Protein AF-X1UJB9-F1 (afdb_monomer_lite)

Radius of gyration: 19.75 Å; chains: 1; bounding box: 47×32×52 Å

Sequence (125 aa):
LQKKVLKLREVEVMDIDEQAFRNGIVKARLFGYLKIPYERRCIQGRKLGSLPSEEIIQKAIAEDITEGMNNDFLYIIGPGTTTRAIMQRLGLSCTLLGIDAVYKKEVIGLDLSERELLKLVNKEK

pLDDT: mean 87.85, std 11.67, range [38.78, 97.69]

Organism: NCBI:txid412755

InterPro domains:
  IPR039065 AcoX-like [PTHR40697] (3-123)

Structure (mmCIF, N/CA/C/O backbone):
data_AF-X1UJB9-F1
#
_entry.id   AF-X1UJB9-F1
#
loop_
_atom_site.group_PDB
_atom_site.id
_atom_site.type_symbol
_atom_site.label_atom_id
_atom_site.label_alt_id
_atom_site.label_comp_id
_atom_site.label_asym_id
_atom_site.label_entity_id
_atom_site.label_seq_id
_atom_site.pdbx_PDB_ins_code
_atom_site.Cartn_x
_atom_site.Cartn_y
_atom_site.Cartn_z
_atom_site.occupancy
_atom_site.B_iso_or_equiv
_atom_site.auth_seq_id
_atom_site.auth_comp_id
_atom_site.auth_asym_id
_atom_site.auth_atom_id
_atom_site.pdbx_PDB_model_num
ATOM 1 N N . LEU A 1 1 ? 7.614 17.826 -32.490 1.00 48.34 1 LEU A N 1
ATOM 2 C CA . LEU A 1 1 ? 8.233 16.597 -31.934 1.00 48.34 1 LEU A CA 1
ATOM 3 C C . LEU A 1 1 ? 8.752 15.720 -33.076 1.00 48.34 1 LEU A C 1
ATOM 5 O O . LEU A 1 1 ? 8.097 14.775 -33.476 1.00 48.34 1 LEU A O 1
ATOM 9 N N . GLN A 1 2 ? 9.908 16.057 -33.647 1.00 50.50 2 GLN A N 1
ATOM 10 C CA . GLN A 1 2 ? 10.611 15.207 -34.616 1.00 50.50 2 GLN A CA 1
ATOM 11 C C . GLN A 1 2 ? 12.092 15.212 -34.236 1.00 50.50 2 GLN A C 1
ATOM 13 O O . GLN A 1 2 ? 12.902 15.923 -34.816 1.00 50.50 2 GLN A O 1
ATOM 18 N N . LYS A 1 3 ? 12.446 14.468 -33.187 1.00 56.25 3 LYS A N 1
ATOM 19 C CA . LYS A 1 3 ? 13.840 14.092 -32.939 1.00 56.25 3 LYS A CA 1
ATOM 20 C C . LYS A 1 3 ? 13.941 12.593 -33.180 1.00 56.25 3 LYS A C 1
ATOM 22 O O . LYS A 1 3 ? 13.255 11.816 -32.522 1.00 56.25 3 LYS A O 1
ATOM 27 N N . LYS A 1 4 ? 14.761 12.208 -34.162 1.00 61.94 4 LYS A N 1
ATOM 28 C CA . LYS A 1 4 ? 15.146 10.817 -34.426 1.00 61.94 4 LYS A CA 1
ATOM 29 C C . LYS A 1 4 ? 15.739 10.247 -33.137 1.00 61.94 4 LYS A C 1
ATOM 31 O O . LYS A 1 4 ? 16.738 10.762 -32.645 1.00 61.94 4 LYS A O 1
ATOM 36 N N . VAL A 1 5 ? 15.130 9.202 -32.590 1.00 62.84 5 VAL A N 1
ATOM 37 C CA . VAL A 1 5 ? 15.761 8.384 -31.552 1.00 62.84 5 VAL A CA 1
ATOM 38 C C . VAL A 1 5 ? 16.955 7.696 -32.211 1.00 62.84 5 VAL A C 1
ATOM 40 O O . VAL A 1 5 ? 16.775 6.846 -33.077 1.00 62.84 5 VAL A O 1
ATOM 43 N N . LEU A 1 6 ? 18.176 8.112 -31.868 1.00 69.38 6 LEU A N 1
ATOM 44 C CA . LEU A 1 6 ? 19.392 7.652 -32.554 1.00 69.38 6 LEU A CA 1
ATOM 45 C C . LEU A 1 6 ? 19.875 6.279 -32.070 1.00 69.38 6 LEU A C 1
ATOM 47 O O . LEU A 1 6 ? 20.653 5.629 -32.763 1.00 69.38 6 LEU A O 1
ATOM 51 N N . LYS A 1 7 ? 19.429 5.829 -30.891 1.00 84.75 7 LYS A N 1
ATOM 52 C CA . LYS A 1 7 ? 19.881 4.574 -30.290 1.00 84.75 7 LYS A CA 1
ATOM 53 C C . LYS A 1 7 ? 18.721 3.838 -29.632 1.00 84.75 7 LYS A C 1
ATOM 55 O O . LYS A 1 7 ? 18.037 4.383 -28.768 1.00 84.75 7 LYS A O 1
ATOM 60 N N . LEU A 1 8 ? 18.526 2.592 -30.047 1.00 90.75 8 LEU A N 1
ATOM 61 C CA . LEU A 1 8 ? 17.659 1.643 -29.363 1.00 90.75 8 LEU A CA 1
ATOM 62 C C . LEU A 1 8 ? 18.505 0.787 -28.425 1.00 90.75 8 LEU A C 1
ATOM 64 O O . LEU A 1 8 ? 19.658 0.472 -28.730 1.00 90.75 8 LEU A O 1
ATOM 68 N N . ARG A 1 9 ? 17.926 0.402 -27.292 1.00 90.81 9 ARG A N 1
ATOM 69 C CA . ARG A 1 9 ? 18.522 -0.558 -26.365 1.00 90.81 9 ARG A CA 1
ATOM 70 C C . ARG A 1 9 ? 17.499 -1.629 -26.039 1.00 90.81 9 ARG A C 1
ATOM 72 O O . ARG A 1 9 ? 16.343 -1.313 -25.785 1.00 90.81 9 ARG A O 1
ATOM 79 N N . GLU A 1 10 ? 17.945 -2.874 -26.038 1.00 94.19 10 GLU A N 1
ATOM 80 C CA . GLU A 1 10 ? 17.155 -3.991 -25.542 1.00 94.19 10 GLU A CA 1
ATOM 8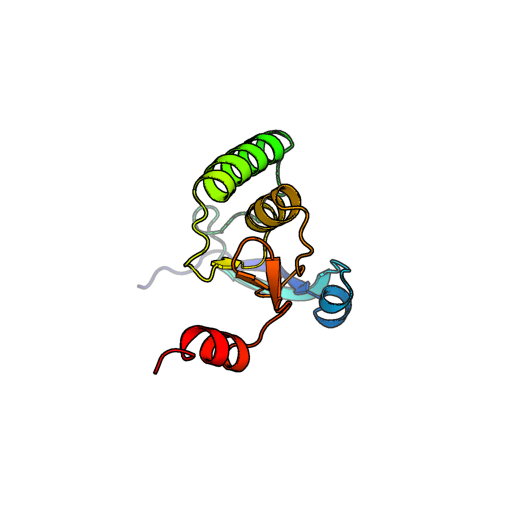1 C C . GLU A 1 10 ? 17.218 -4.025 -24.011 1.00 94.19 10 GLU A C 1
ATOM 83 O O . GLU A 1 10 ? 18.301 -3.921 -23.424 1.00 94.19 10 GLU A O 1
ATOM 88 N N . VAL A 1 11 ? 16.054 -4.076 -23.368 1.00 91.62 11 VAL A N 1
ATOM 89 C CA . VAL A 1 11 ? 15.915 -4.040 -21.909 1.00 91.62 11 VAL A CA 1
ATOM 90 C C . VAL A 1 11 ? 14.916 -5.104 -21.469 1.00 91.62 11 VAL A C 1
ATOM 92 O O . VAL A 1 11 ? 13.947 -5.382 -22.177 1.00 91.62 11 VAL A O 1
ATOM 95 N N . GLU A 1 12 ? 15.187 -5.702 -20.309 1.00 92.50 12 GLU A N 1
ATOM 96 C CA . GLU A 1 12 ? 14.312 -6.678 -19.665 1.00 92.50 12 GLU A CA 1
ATOM 97 C C . GLU A 1 12 ? 12.943 -6.075 -19.333 1.00 92.50 12 GLU A C 1
ATOM 99 O O . GLU A 1 12 ? 12.830 -4.948 -18.844 1.00 92.50 12 GLU A O 1
ATOM 104 N N . VAL A 1 13 ? 11.901 -6.860 -19.572 1.00 91.44 13 VAL A N 1
ATOM 105 C CA . VAL A 1 13 ? 10.562 -6.631 -19.046 1.00 91.44 13 VAL A CA 1
ATOM 106 C C . VAL A 1 13 ? 10.361 -7.648 -17.938 1.00 91.44 13 VAL A C 1
ATOM 108 O O . VAL A 1 13 ? 10.243 -8.848 -18.191 1.00 91.44 13 VAL A O 1
ATOM 111 N N . MET A 1 14 ? 10.381 -7.161 -16.703 1.00 90.81 14 MET A N 1
ATOM 112 C CA . MET A 1 14 ? 10.115 -7.970 -15.520 1.00 90.81 14 MET A CA 1
ATOM 113 C C . MET A 1 14 ? 8.636 -7.863 -15.175 1.00 90.81 14 MET A C 1
ATOM 115 O O . MET A 1 14 ? 8.085 -6.765 -15.166 1.00 90.81 14 MET A O 1
ATOM 119 N N . ASP A 1 15 ? 8.023 -8.997 -14.872 1.00 89.56 15 ASP A N 1
ATOM 120 C CA . ASP A 1 15 ? 6.632 -9.096 -14.446 1.00 89.56 15 ASP A CA 1
ATOM 121 C C . ASP A 1 15 ? 6.567 -9.672 -13.029 1.00 89.56 15 ASP A C 1
ATOM 123 O O . ASP A 1 15 ? 7.438 -10.453 -12.625 1.00 89.56 15 ASP A O 1
ATOM 127 N N . ILE A 1 16 ? 5.560 -9.273 -12.260 1.00 88.00 16 ILE A N 1
ATOM 128 C CA . ILE A 1 16 ? 5.352 -9.773 -10.900 1.00 88.00 16 ILE A CA 1
ATOM 129 C C . ILE A 1 16 ? 4.416 -10.977 -10.971 1.00 88.00 16 ILE A C 1
ATOM 131 O O . ILE A 1 16 ? 3.410 -10.968 -11.670 1.00 88.00 16 ILE A O 1
ATOM 135 N N . ASP A 1 17 ? 4.742 -12.030 -10.227 1.00 88.19 17 ASP A N 1
ATOM 136 C CA . ASP A 1 17 ? 3.825 -13.149 -10.033 1.00 88.19 17 ASP A CA 1
ATOM 137 C C . ASP A 1 17 ? 2.754 -12.743 -9.015 1.00 88.19 17 ASP A C 1
ATOM 139 O O . ASP A 1 17 ? 2.935 -12.898 -7.808 1.00 88.19 17 ASP A O 1
ATOM 143 N N . GLU A 1 18 ? 1.652 -12.174 -9.501 1.00 82.44 18 GLU A N 1
ATOM 144 C CA . GLU A 1 18 ? 0.560 -11.660 -8.667 1.00 82.44 18 GLU A CA 1
ATOM 145 C C . GLU A 1 18 ? -0.043 -12.733 -7.751 1.00 82.44 18 GLU A C 1
ATOM 147 O O . GLU A 1 18 ? -0.411 -12.434 -6.614 1.00 82.44 18 GLU A O 1
ATOM 152 N N . GLN A 1 19 ? -0.114 -13.991 -8.203 1.00 84.94 19 GLN A N 1
ATOM 153 C CA . GLN A 1 19 ? -0.659 -15.082 -7.397 1.00 84.94 19 GLN A CA 1
ATOM 154 C C . GLN A 1 19 ? 0.284 -15.438 -6.243 1.00 84.94 19 GLN A C 1
ATOM 156 O O . GLN A 1 19 ? -0.170 -15.605 -5.110 1.00 84.94 19 GLN A O 1
ATOM 161 N N . ALA A 1 20 ? 1.594 -15.515 -6.499 1.00 86.38 20 ALA A N 1
ATOM 162 C CA . ALA A 1 20 ? 2.587 -15.656 -5.436 1.00 86.38 20 ALA A CA 1
ATOM 163 C C . ALA A 1 20 ? 2.544 -14.453 -4.478 1.00 86.38 20 ALA A C 1
ATOM 165 O O . ALA A 1 20 ? 2.622 -14.622 -3.261 1.00 86.38 20 ALA A O 1
ATOM 166 N N . PHE A 1 21 ? 2.335 -13.254 -5.018 1.00 82.25 21 PHE A N 1
ATOM 167 C CA . PHE A 1 21 ? 2.292 -12.015 -4.252 1.00 82.25 21 PHE A CA 1
ATOM 168 C C . PHE A 1 21 ? 1.094 -11.944 -3.298 1.00 82.25 21 PHE A C 1
ATOM 170 O O . PHE A 1 21 ? 1.262 -11.534 -2.149 1.00 82.25 21 PHE A O 1
ATOM 177 N N . ARG A 1 22 ? -0.090 -12.415 -3.724 1.00 79.75 22 ARG A N 1
ATOM 178 C CA . ARG A 1 22 ? -1.269 -12.579 -2.847 1.00 79.75 22 ARG A CA 1
ATOM 179 C C . ARG A 1 22 ? -1.012 -13.549 -1.694 1.00 79.75 22 ARG A C 1
ATOM 181 O O . ARG A 1 22 ? -1.558 -13.373 -0.614 1.00 79.75 22 ARG A O 1
ATOM 188 N N . ASN A 1 23 ? -0.125 -14.522 -1.894 1.00 83.94 23 ASN A N 1
ATOM 189 C CA . ASN A 1 23 ? 0.323 -15.443 -0.849 1.00 83.94 23 ASN A CA 1
ATOM 190 C C . ASN A 1 23 ? 1.492 -14.881 -0.010 1.00 83.94 23 ASN A C 1
ATOM 192 O O . ASN A 1 23 ? 2.145 -15.628 0.715 1.00 83.94 23 ASN A O 1
ATOM 196 N N . GLY A 1 24 ? 1.793 -13.581 -0.121 1.00 81.94 24 GLY A N 1
ATOM 197 C CA . GLY A 1 24 ? 2.864 -12.915 0.624 1.00 81.94 24 GLY A CA 1
ATOM 198 C C . GLY A 1 24 ? 4.272 -13.148 0.069 1.00 81.94 24 GLY A C 1
ATOM 199 O O . GLY A 1 24 ? 5.253 -12.794 0.722 1.00 81.94 24 GLY A O 1
ATOM 200 N N . ILE A 1 25 ? 4.402 -13.733 -1.125 1.00 85.62 25 ILE A N 1
ATOM 201 C CA . ILE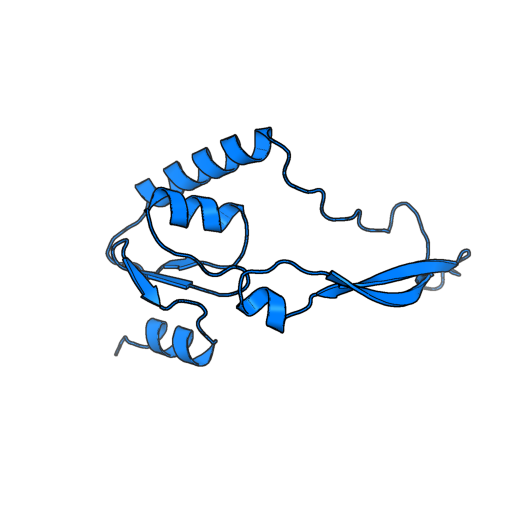 A 1 25 ? 5.691 -14.086 -1.724 1.00 85.62 25 ILE A CA 1
ATOM 202 C C . ILE A 1 25 ? 6.031 -13.093 -2.837 1.00 85.62 25 ILE A C 1
ATOM 204 O O . ILE A 1 25 ? 5.411 -13.079 -3.899 1.00 85.62 25 ILE A O 1
ATOM 208 N N . VAL A 1 26 ? 7.080 -12.294 -2.629 1.00 85.50 26 VAL A N 1
ATOM 209 C CA . VAL A 1 26 ? 7.614 -11.401 -3.667 1.00 85.50 26 VAL A CA 1
ATOM 210 C C . VAL A 1 26 ? 8.412 -12.222 -4.674 1.00 85.50 26 VAL A C 1
ATOM 212 O O . VAL A 1 26 ? 9.546 -12.623 -4.409 1.00 85.50 26 VAL A O 1
ATOM 215 N N . LYS A 1 27 ? 7.831 -12.455 -5.850 1.00 87.81 27 LYS A N 1
ATOM 216 C CA . LYS A 1 27 ? 8.492 -13.152 -6.953 1.00 87.81 27 LYS A CA 1
ATOM 217 C C . LYS A 1 27 ? 8.316 -12.364 -8.244 1.00 87.81 27 LYS A C 1
ATOM 219 O O . LYS A 1 27 ? 7.199 -12.048 -8.640 1.00 87.81 27 LYS A O 1
ATOM 224 N N . ALA A 1 28 ? 9.433 -12.061 -8.896 1.00 87.94 28 ALA A N 1
ATOM 225 C CA . ALA A 1 28 ? 9.451 -11.476 -10.229 1.00 87.94 28 ALA A CA 1
ATOM 226 C C . ALA A 1 28 ? 9.941 -12.519 -11.236 1.00 87.94 28 ALA A C 1
ATOM 228 O O . ALA A 1 28 ? 10.819 -13.329 -10.925 1.00 87.94 28 ALA A O 1
ATOM 229 N N . ARG A 1 29 ? 9.387 -12.490 -12.445 1.00 89.44 29 ARG A N 1
ATOM 230 C CA . ARG A 1 29 ? 9.798 -13.333 -13.569 1.00 89.44 29 ARG A CA 1
ATOM 231 C C . ARG A 1 29 ? 10.185 -12.464 -14.758 1.00 89.44 29 ARG A C 1
ATOM 233 O O . ARG A 1 29 ? 9.600 -11.407 -14.979 1.00 89.44 29 ARG A O 1
ATOM 240 N N . LEU A 1 30 ? 11.160 -12.925 -15.533 1.00 91.69 30 LEU A N 1
ATOM 241 C CA . LEU A 1 30 ? 11.481 -12.317 -16.818 1.00 91.69 30 LEU A CA 1
ATOM 242 C C . LEU A 1 30 ? 10.353 -12.644 -17.801 1.00 91.69 30 LEU A C 1
ATOM 244 O O . LEU A 1 30 ? 10.148 -13.809 -18.133 1.00 91.69 30 LEU A O 1
ATOM 248 N N . PHE A 1 31 ? 9.618 -11.626 -18.241 1.00 91.81 31 PHE A N 1
ATOM 249 C CA . PHE A 1 31 ? 8.568 -11.772 -19.249 1.00 91.81 31 PHE A CA 1
ATOM 250 C C . PHE A 1 31 ? 9.154 -11.769 -20.664 1.00 91.81 31 PHE A C 1
ATOM 252 O O . PHE A 1 31 ? 8.682 -12.481 -21.546 1.00 91.81 31 PHE A O 1
ATOM 259 N N . GLY A 1 32 ? 10.216 -10.992 -20.876 1.00 94.38 32 GLY A N 1
ATOM 260 C CA . GLY A 1 32 ? 10.931 -10.942 -22.143 1.00 94.38 32 GLY A CA 1
ATOM 261 C C . GLY A 1 32 ? 11.787 -9.692 -22.265 1.00 94.38 32 GLY A C 1
ATOM 262 O O . GLY A 1 32 ? 12.168 -9.083 -21.266 1.00 94.38 32 GLY A O 1
ATOM 263 N N . TYR A 1 33 ? 12.067 -9.301 -23.503 1.00 95.75 33 TYR A N 1
ATOM 264 C CA . TYR A 1 33 ? 12.882 -8.136 -23.818 1.00 95.75 33 TYR A CA 1
ATOM 265 C C . TYR A 1 33 ? 12.171 -7.234 -24.820 1.00 95.75 33 TYR A C 1
ATOM 267 O O . TYR A 1 33 ? 11.542 -7.712 -25.765 1.00 95.75 33 TYR A O 1
ATOM 275 N N . LEU A 1 34 ? 12.295 -5.921 -24.633 1.00 94.00 34 LEU A N 1
ATOM 276 C CA . LEU A 1 34 ? 11.790 -4.921 -25.570 1.00 94.00 34 LEU A CA 1
ATOM 277 C C . LEU A 1 34 ? 12.894 -3.943 -25.959 1.00 94.00 34 LEU A C 1
ATOM 279 O O . LEU A 1 34 ? 13.772 -3.605 -25.162 1.00 94.00 34 LEU A O 1
ATOM 283 N N . LYS A 1 35 ? 12.828 -3.449 -27.199 1.00 93.19 35 LYS A N 1
ATOM 284 C CA . LYS A 1 35 ? 13.680 -2.352 -27.664 1.00 93.19 35 LYS A CA 1
ATOM 285 C C . LYS A 1 35 ? 13.048 -1.028 -27.266 1.00 93.19 35 LYS A C 1
ATOM 287 O O . LYS A 1 35 ? 11.964 -0.698 -27.738 1.00 93.19 35 LYS A O 1
ATOM 292 N N . ILE A 1 36 ? 13.753 -0.256 -26.450 1.00 88.12 36 ILE A N 1
ATOM 293 C CA . ILE A 1 36 ? 13.323 1.080 -26.040 1.00 88.12 36 ILE A CA 1
ATOM 294 C C . ILE A 1 36 ? 14.192 2.162 -26.689 1.00 88.12 36 ILE A C 1
ATOM 296 O O . ILE A 1 36 ? 15.389 1.939 -2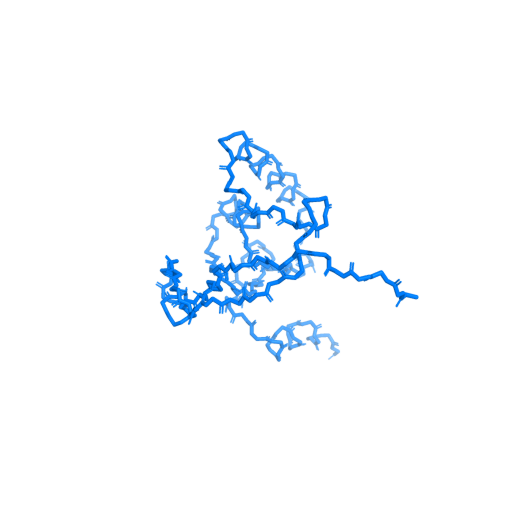6.918 1.00 88.12 36 ILE A O 1
ATOM 300 N N . PRO A 1 37 ? 13.633 3.358 -26.942 1.00 89.81 37 PRO A N 1
ATOM 301 C CA . PRO A 1 37 ? 14.420 4.568 -27.128 1.00 89.81 37 PRO A CA 1
ATOM 302 C C . PRO A 1 37 ? 15.370 4.783 -25.954 1.00 89.81 37 PRO A C 1
ATOM 304 O O . PRO A 1 37 ? 14.934 4.840 -24.806 1.00 89.81 37 PRO A O 1
ATOM 307 N N . TYR A 1 38 ? 16.667 4.903 -26.232 1.00 86.06 38 TYR A N 1
ATOM 308 C CA . TYR A 1 38 ? 17.670 5.050 -25.187 1.00 86.06 38 TYR A CA 1
ATOM 309 C C . TYR A 1 38 ? 18.315 6.433 -25.218 1.00 86.06 38 TYR A C 1
ATOM 311 O O . TYR A 1 38 ? 19.177 6.713 -26.049 1.00 86.06 38 TYR A O 1
ATOM 319 N N . GLU A 1 39 ? 17.937 7.265 -24.251 1.00 86.88 39 GLU A N 1
ATOM 320 C CA . GLU A 1 39 ? 18.634 8.498 -23.891 1.00 86.88 39 GLU A CA 1
ATOM 321 C C . GLU A 1 39 ? 18.905 8.450 -22.385 1.00 86.88 39 GLU A C 1
ATOM 323 O O . GLU A 1 39 ? 17.970 8.368 -21.591 1.00 86.88 39 GLU A O 1
ATOM 328 N N . ARG A 1 40 ? 20.179 8.466 -21.969 1.00 82.31 40 ARG A N 1
ATOM 329 C CA . ARG A 1 40 ? 20.579 8.157 -20.579 1.00 82.31 40 ARG A CA 1
ATOM 330 C C . ARG A 1 40 ? 19.894 9.072 -19.562 1.00 82.31 40 ARG A C 1
ATOM 332 O O . ARG A 1 40 ? 19.599 8.631 -18.459 1.00 82.31 40 ARG A O 1
ATOM 339 N N . ARG A 1 41 ? 19.651 10.334 -19.929 1.00 85.31 41 ARG A N 1
ATOM 340 C CA . ARG A 1 41 ? 18.998 11.335 -19.068 1.00 85.31 41 ARG A CA 1
ATOM 341 C C . ARG A 1 41 ? 17.472 11.216 -19.027 1.00 85.31 41 ARG A C 1
ATOM 343 O O . ARG A 1 41 ? 16.852 11.833 -18.172 1.00 85.31 41 ARG A O 1
ATOM 350 N N . CYS A 1 42 ? 16.876 10.452 -19.938 1.00 82.94 42 CYS A N 1
ATOM 351 C CA . CYS A 1 42 ? 15.428 10.275 -20.056 1.00 82.94 42 CYS A CA 1
ATOM 352 C C . CYS A 1 42 ? 14.963 8.889 -19.591 1.00 82.94 42 CYS A C 1
ATOM 354 O O . CYS A 1 42 ? 13.805 8.537 -19.791 1.00 82.94 42 CYS A O 1
ATOM 356 N N . ILE A 1 43 ? 15.857 8.093 -19.001 1.00 81.69 43 ILE A N 1
ATOM 357 C CA . ILE A 1 43 ? 15.525 6.776 -18.463 1.00 81.69 43 ILE A CA 1
ATOM 358 C C . ILE A 1 43 ? 15.424 6.886 -16.955 1.00 81.69 43 ILE A C 1
ATOM 360 O O . ILE A 1 43 ? 16.361 7.320 -16.284 1.00 81.69 43 ILE A O 1
ATOM 364 N N . GLN A 1 44 ? 14.280 6.461 -16.429 1.00 77.81 44 GLN A N 1
ATOM 365 C CA . GLN A 1 44 ? 14.086 6.328 -14.999 1.00 77.81 44 GLN A CA 1
ATOM 366 C C . GLN A 1 44 ? 14.996 5.214 -14.470 1.00 77.81 44 GLN A C 1
ATOM 368 O O . GLN A 1 44 ? 15.032 4.107 -15.011 1.00 77.81 44 GLN A O 1
ATOM 373 N N . GLY A 1 45 ? 15.750 5.510 -13.411 1.00 73.06 45 GLY A N 1
ATOM 374 C CA . GLY A 1 45 ? 16.480 4.481 -12.681 1.00 73.06 45 GLY A CA 1
ATOM 375 C C . GLY A 1 45 ? 15.519 3.446 -12.099 1.00 73.06 45 GLY A C 1
ATOM 376 O O . GLY A 1 45 ? 14.357 3.744 -11.819 1.00 73.06 45 GLY A O 1
ATOM 377 N N . ARG A 1 46 ? 16.005 2.221 -11.883 1.00 68.25 46 ARG A N 1
ATOM 378 C CA . ARG A 1 46 ? 15.245 1.237 -11.103 1.00 68.25 46 ARG A CA 1
ATOM 379 C C . ARG A 1 46 ? 14.977 1.825 -9.718 1.00 68.25 46 ARG A C 1
ATOM 381 O O . ARG A 1 46 ? 15.835 2.524 -9.179 1.00 68.25 46 ARG A O 1
ATOM 388 N N . LYS A 1 47 ? 13.809 1.526 -9.142 1.00 70.19 47 LYS A N 1
ATOM 389 C CA . LYS A 1 47 ? 13.537 1.846 -7.739 1.00 70.19 47 LYS A CA 1
ATOM 390 C C . LYS A 1 47 ? 14.623 1.161 -6.908 1.00 70.19 47 LYS A C 1
ATOM 392 O O . LYS A 1 47 ? 14.706 -0.066 -6.904 1.00 70.19 47 LYS A O 1
ATOM 397 N N . LEU A 1 48 ? 15.514 1.953 -6.317 1.00 65.31 48 LEU A N 1
ATOM 398 C CA . LEU A 1 48 ? 16.522 1.425 -5.410 1.00 65.31 48 LEU A CA 1
ATOM 399 C C . LEU A 1 48 ? 15.783 0.875 -4.191 1.00 65.31 48 LEU A C 1
ATOM 401 O O . LEU A 1 48 ? 14.815 1.479 -3.726 1.00 65.31 48 LEU A O 1
ATOM 405 N N . GLY A 1 49 ? 16.188 -0.311 -3.739 1.00 63.81 49 GLY A N 1
ATOM 406 C CA . GLY A 1 49 ? 15.688 -0.846 -2.479 1.00 63.81 49 GLY A CA 1
ATOM 407 C C . GLY A 1 49 ? 16.051 0.095 -1.334 1.00 63.81 49 GLY A C 1
ATOM 408 O O . GLY A 1 49 ? 17.039 0.826 -1.423 1.00 63.81 49 GLY A O 1
ATOM 409 N N . SER A 1 50 ? 15.248 0.064 -0.275 1.00 69.56 50 SER A N 1
ATOM 410 C CA . SER A 1 50 ? 15.455 0.918 0.886 1.00 69.56 50 SER A CA 1
ATOM 411 C C . SER A 1 50 ? 16.842 0.726 1.491 1.00 69.56 50 SER A C 1
ATOM 413 O O . SER A 1 50 ? 17.260 -0.399 1.771 1.00 69.56 50 SER A O 1
ATOM 415 N N . LEU A 1 51 ? 17.556 1.833 1.701 1.00 76.44 51 LEU A N 1
ATOM 416 C CA . LEU A 1 51 ? 18.780 1.842 2.499 1.00 76.44 51 LEU A CA 1
ATOM 417 C C . LEU A 1 51 ? 18.431 1.657 3.987 1.00 76.44 51 LEU A C 1
ATOM 419 O O . LEU A 1 51 ? 17.330 2.020 4.395 1.00 76.44 51 LEU A O 1
ATOM 423 N N . PRO A 1 52 ? 19.358 1.181 4.839 1.00 73.38 52 PRO A N 1
ATOM 424 C CA . PRO A 1 52 ? 19.105 1.059 6.280 1.00 73.38 52 PRO A CA 1
ATOM 425 C C . PRO A 1 52 ? 18.649 2.371 6.943 1.00 73.38 52 PRO A C 1
ATOM 427 O O . PRO A 1 52 ? 17.828 2.364 7.856 1.00 73.38 52 PRO A O 1
ATOM 430 N N . SER A 1 53 ? 19.133 3.515 6.452 1.00 81.12 53 SER A N 1
ATOM 431 C CA . SER A 1 53 ? 18.699 4.840 6.907 1.00 81.12 53 SER A CA 1
ATOM 432 C C . SER A 1 53 ? 17.224 5.130 6.616 1.00 81.12 53 SER A C 1
ATOM 434 O O . SER A 1 53 ? 16.602 5.889 7.357 1.00 81.12 53 SER A O 1
ATOM 436 N N . GLU A 1 54 ? 16.636 4.525 5.580 1.00 83.44 54 GLU A N 1
ATOM 437 C CA . GLU A 1 54 ? 15.210 4.685 5.292 1.00 83.44 54 GLU A CA 1
ATOM 438 C C . GLU A 1 54 ? 14.332 4.013 6.343 1.00 83.44 54 GLU A C 1
ATOM 440 O O . GLU A 1 54 ? 13.244 4.513 6.594 1.00 83.44 54 GLU A O 1
ATOM 445 N N . GLU A 1 55 ? 14.778 2.935 6.993 1.00 88.38 55 GLU A N 1
ATOM 446 C CA . GLU A 1 55 ? 13.986 2.289 8.048 1.00 88.38 55 GLU A CA 1
ATOM 447 C C . GLU A 1 55 ? 13.783 3.235 9.242 1.00 88.38 55 GLU A C 1
ATOM 449 O O . GLU A 1 55 ? 12.688 3.321 9.797 1.00 88.38 55 GLU A O 1
ATOM 454 N N . ILE A 1 56 ? 14.819 3.999 9.604 1.00 91.62 56 ILE A N 1
ATOM 455 C CA . ILE A 1 56 ? 14.747 5.013 10.667 1.00 91.62 56 ILE A CA 1
ATOM 456 C C . ILE A 1 56 ? 13.746 6.107 10.281 1.00 91.62 56 ILE A C 1
ATOM 458 O O . ILE A 1 56 ? 12.894 6.478 11.085 1.00 91.62 56 ILE A O 1
ATOM 462 N N . ILE A 1 57 ? 13.813 6.583 9.035 1.00 93.12 57 ILE A N 1
ATOM 463 C CA . ILE A 1 57 ? 12.891 7.601 8.517 1.00 93.12 57 ILE A CA 1
ATOM 464 C C . ILE A 1 57 ? 11.453 7.062 8.490 1.00 93.12 57 ILE A C 1
ATOM 466 O O . ILE A 1 57 ? 10.536 7.750 8.922 1.00 93.12 57 ILE A O 1
ATOM 470 N N . GLN A 1 58 ? 11.244 5.823 8.039 1.00 94.69 58 GLN A N 1
ATOM 471 C CA . GLN A 1 58 ? 9.929 5.176 8.008 1.00 94.69 58 GLN A CA 1
ATOM 472 C C . GLN A 1 58 ? 9.336 5.027 9.414 1.00 94.69 58 GLN A C 1
ATOM 474 O O . GLN A 1 58 ? 8.146 5.272 9.587 1.00 94.69 58 GLN A O 1
ATOM 479 N N . LYS A 1 59 ? 10.149 4.683 10.423 1.00 95.44 59 LYS A N 1
ATOM 480 C CA . LYS A 1 59 ? 9.714 4.631 11.829 1.00 95.44 59 LYS A CA 1
ATOM 481 C C . LYS A 1 59 ? 9.345 6.009 12.373 1.00 95.44 59 LYS A C 1
ATOM 483 O O . LYS A 1 59 ? 8.327 6.123 13.042 1.00 95.44 59 LYS A O 1
ATOM 488 N N . ALA A 1 60 ? 10.123 7.044 12.055 1.00 95.94 60 ALA A N 1
ATOM 489 C CA . ALA A 1 60 ? 9.807 8.414 12.461 1.00 95.94 60 ALA A CA 1
ATOM 490 C C . ALA A 1 60 ? 8.501 8.920 11.820 1.00 95.94 60 ALA A C 1
ATOM 492 O O . ALA A 1 60 ? 7.667 9.496 12.508 1.00 95.94 60 ALA A O 1
ATOM 493 N N . ILE A 1 61 ? 8.289 8.641 10.527 1.00 96.12 61 ILE A N 1
ATOM 494 C CA . ILE A 1 61 ? 7.022 8.931 9.833 1.00 96.12 61 ILE A CA 1
ATOM 495 C C . ILE A 1 61 ? 5.863 8.160 10.477 1.00 96.12 61 ILE A C 1
ATOM 497 O O . ILE A 1 61 ? 4.781 8.707 10.665 1.00 96.12 61 ILE A O 1
ATOM 501 N N . ALA A 1 62 ? 6.076 6.881 10.799 1.00 97.25 62 ALA A N 1
ATOM 502 C CA . ALA A 1 62 ? 5.059 6.059 11.436 1.00 97.25 62 ALA A CA 1
ATOM 503 C C . ALA A 1 62 ? 4.654 6.613 12.808 1.00 97.25 62 ALA A C 1
ATO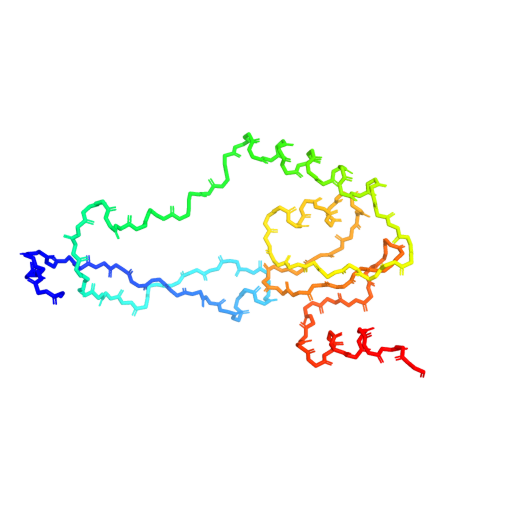M 505 O O . ALA A 1 62 ? 3.463 6.671 13.090 1.00 97.25 62 ALA A O 1
ATOM 506 N N . GLU A 1 63 ? 5.613 7.050 13.627 1.00 97.38 63 GLU A N 1
ATOM 507 C CA . GLU A 1 63 ? 5.341 7.679 14.924 1.00 97.38 63 GLU A CA 1
ATOM 508 C C . GLU A 1 63 ? 4.415 8.890 14.764 1.00 97.38 63 GLU A C 1
ATOM 510 O O . GLU A 1 63 ? 3.290 8.857 15.258 1.00 97.38 63 GLU A O 1
ATOM 515 N N . ASP A 1 64 ? 4.842 9.876 13.969 1.00 97.69 64 ASP A N 1
ATOM 516 C CA . ASP A 1 64 ? 4.120 11.133 13.728 1.00 97.69 64 ASP A CA 1
ATOM 517 C C . ASP A 1 64 ? 2.685 10.888 13.231 1.00 97.69 64 ASP A C 1
ATOM 519 O O . ASP A 1 64 ? 1.715 11.431 13.765 1.00 97.69 64 ASP A O 1
ATOM 523 N N . ILE A 1 65 ? 2.521 9.977 12.265 1.00 96.75 65 ILE A N 1
ATOM 524 C CA . ILE A 1 65 ? 1.194 9.626 11.755 1.00 96.75 65 ILE A CA 1
ATOM 525 C C . ILE A 1 65 ? 0.342 8.973 12.847 1.00 96.75 65 ILE A C 1
ATOM 527 O O . ILE A 1 65 ? -0.811 9.361 13.016 1.00 96.75 65 ILE A O 1
ATOM 531 N N . THR A 1 66 ? 0.870 7.985 13.579 1.00 96.75 66 THR A N 1
ATOM 532 C CA . THR A 1 66 ? 0.081 7.224 14.569 1.00 96.75 66 THR A CA 1
ATOM 533 C C . THR A 1 66 ? -0.299 8.029 15.813 1.00 96.75 66 THR A C 1
ATOM 535 O O . THR A 1 66 ? -1.354 7.762 16.406 1.00 96.75 66 THR A O 1
ATOM 538 N N . GLU A 1 67 ? 0.511 9.019 16.192 1.00 96.50 67 GLU A N 1
ATOM 539 C CA . GLU A 1 67 ? 0.185 10.008 17.224 1.00 96.50 67 GLU A CA 1
ATOM 540 C C . GLU A 1 67 ? -0.934 10.948 16.761 1.00 96.50 67 GLU A C 1
ATOM 542 O O . GLU A 1 67 ? -1.865 11.215 17.522 1.00 96.50 67 GLU A O 1
ATOM 547 N N . GLY A 1 68 ? -0.900 11.376 15.495 1.00 96.12 68 GLY A N 1
ATOM 548 C CA . GLY A 1 68 ? -1.916 12.241 14.890 1.00 96.12 68 GLY A CA 1
ATOM 549 C C . GLY A 1 68 ? -3.230 11.549 14.496 1.00 96.12 68 GLY A C 1
ATOM 550 O O . GLY A 1 68 ? -4.151 12.219 14.023 1.00 96.12 68 GLY A O 1
ATOM 551 N N . MET A 1 69 ? -3.353 10.225 14.656 1.00 96.25 69 MET A N 1
ATOM 552 C CA . MET A 1 69 ? -4.578 9.507 14.286 1.00 96.25 69 MET A CA 1
ATOM 553 C C . MET A 1 69 ? -5.751 9.847 15.215 1.00 96.25 69 MET A C 1
ATOM 555 O O . MET A 1 69 ? -5.680 9.653 16.429 1.00 96.25 69 MET A O 1
ATOM 559 N N . ASN A 1 70 ? -6.870 10.258 14.623 1.00 96.31 70 ASN A N 1
ATOM 560 C CA . ASN A 1 70 ? -8.139 10.511 15.290 1.00 96.31 70 ASN A CA 1
ATOM 561 C C . ASN A 1 70 ? -9.081 9.308 15.113 1.00 96.31 70 ASN A C 1
ATOM 563 O O . ASN A 1 70 ? -9.234 8.761 14.024 1.00 96.31 70 ASN A O 1
ATOM 567 N N . ASN A 1 71 ? -9.747 8.921 16.196 1.00 94.69 71 ASN A N 1
ATOM 568 C CA . ASN A 1 71 ? -10.680 7.800 16.245 1.00 94.69 71 ASN A CA 1
ATOM 569 C C . ASN A 1 71 ? -11.967 7.992 15.419 1.00 94.69 71 ASN A C 1
ATOM 571 O O . ASN A 1 71 ? -12.679 7.013 15.198 1.00 94.69 71 ASN A O 1
ATOM 575 N N . ASP A 1 72 ? -12.252 9.205 14.952 1.00 94.31 72 ASP A N 1
ATOM 576 C CA . ASP A 1 72 ? -13.429 9.519 14.139 1.00 94.31 72 ASP A CA 1
ATOM 577 C C . ASP A 1 72 ? -13.183 9.357 12.631 1.00 94.31 72 ASP A C 1
ATOM 579 O O . ASP A 1 72 ? -14.135 9.363 11.852 1.00 94.31 72 ASP A O 1
ATOM 583 N N . PHE A 1 73 ? -11.931 9.157 12.199 1.00 95.19 73 PHE A N 1
ATOM 584 C CA . PHE A 1 73 ? -11.596 9.007 10.783 1.00 95.19 73 PHE A CA 1
ATOM 585 C C . PHE A 1 73 ? -11.333 7.562 10.373 1.00 95.19 73 PHE A C 1
ATOM 587 O O . PHE A 1 73 ? -10.707 6.775 11.086 1.00 95.19 73 PHE A O 1
ATOM 594 N N . LEU A 1 74 ? -11.779 7.245 9.158 1.00 95.69 74 LEU A N 1
ATOM 595 C CA . LEU A 1 74 ? -11.393 6.047 8.429 1.00 95.69 74 LEU A CA 1
ATOM 596 C C . LEU A 1 74 ? -10.066 6.297 7.704 1.00 95.69 74 LEU A C 1
ATOM 598 O O . LEU A 1 74 ? -9.970 7.188 6.861 1.00 95.69 74 LEU A O 1
ATOM 602 N N . TYR A 1 75 ? -9.065 5.473 7.989 1.00 96.94 75 TYR A N 1
ATOM 603 C CA . TYR A 1 75 ? -7.757 5.523 7.349 1.00 96.94 75 TYR A CA 1
ATOM 604 C C . TYR A 1 75 ? -7.647 4.421 6.304 1.00 96.94 75 TYR A C 1
ATOM 606 O O . TYR A 1 75 ? -7.807 3.241 6.614 1.00 96.94 75 TYR A O 1
ATOM 614 N N . ILE A 1 76 ? -7.351 4.813 5.067 1.00 96.75 76 ILE A N 1
ATOM 615 C CA . ILE A 1 76 ? -7.121 3.894 3.955 1.00 96.75 76 ILE A CA 1
ATOM 616 C C . ILE A 1 76 ? -5.618 3.773 3.737 1.00 96.75 76 ILE A C 1
ATOM 618 O O . ILE A 1 76 ? -4.943 4.753 3.418 1.00 96.75 76 ILE A O 1
ATOM 622 N N . ILE A 1 77 ? -5.091 2.571 3.937 1.00 96.50 77 ILE A N 1
ATOM 623 C CA . ILE A 1 77 ? -3.659 2.301 3.961 1.00 96.50 77 ILE A CA 1
ATOM 624 C C . ILE A 1 77 ? -3.294 1.512 2.708 1.00 96.50 77 ILE A C 1
ATOM 626 O O . ILE A 1 77 ? -3.686 0.362 2.542 1.00 96.50 77 ILE A O 1
ATOM 630 N N . GLY A 1 78 ? -2.561 2.154 1.799 1.00 94.94 78 GLY A N 1
ATOM 631 C CA . GLY A 1 78 ? -2.089 1.518 0.571 1.00 94.94 78 GLY A CA 1
ATOM 632 C C . GLY A 1 78 ? -0.853 0.633 0.777 1.00 94.94 78 GLY A C 1
ATOM 633 O O . GLY A 1 78 ? -0.246 0.633 1.854 1.00 94.94 78 GLY A O 1
ATOM 634 N N . PRO A 1 79 ? -0.410 -0.068 -0.276 1.00 91.06 79 PRO A N 1
ATOM 635 C CA . PRO A 1 79 ? 0.749 -0.943 -0.202 1.00 91.06 79 PRO A CA 1
ATOM 636 C C . PRO A 1 79 ? 2.060 -0.148 -0.150 1.00 91.06 79 PRO A C 1
ATOM 638 O O . PRO A 1 79 ? 2.195 0.918 -0.754 1.00 91.06 79 PRO A O 1
ATOM 641 N N . GLY A 1 80 ? 3.072 -0.699 0.522 1.00 88.88 80 GLY A N 1
ATOM 642 C CA . GLY A 1 80 ? 4.416 -0.120 0.555 1.00 88.88 80 GLY A CA 1
ATOM 643 C C . GLY A 1 80 ? 5.137 -0.299 1.886 1.00 88.88 80 GLY A C 1
ATOM 644 O O . GLY A 1 80 ? 4.539 -0.582 2.918 1.00 88.88 80 GLY A O 1
ATOM 645 N N . THR A 1 81 ? 6.460 -0.121 1.880 1.00 89.50 81 THR A N 1
ATOM 646 C CA . THR A 1 81 ? 7.282 -0.229 3.097 1.00 89.50 81 THR A CA 1
ATOM 647 C C . THR A 1 81 ? 6.981 0.887 4.093 1.00 89.50 81 THR A C 1
ATOM 649 O O . THR A 1 81 ? 6.917 0.627 5.290 1.00 89.50 81 THR A O 1
ATOM 652 N N . THR A 1 82 ? 6.727 2.105 3.607 1.00 91.75 82 THR A N 1
ATOM 653 C CA . THR A 1 82 ? 6.383 3.257 4.450 1.00 91.75 82 THR A CA 1
ATOM 654 C C . THR A 1 82 ? 5.050 3.062 5.167 1.00 91.75 82 THR A C 1
ATOM 656 O O . THR A 1 82 ? 4.975 3.234 6.378 1.00 91.75 82 THR A O 1
ATOM 659 N N . THR A 1 83 ? 4.001 2.656 4.449 1.00 94.75 83 THR A N 1
ATOM 660 C CA . THR A 1 83 ? 2.679 2.404 5.042 1.00 94.75 83 THR A CA 1
ATOM 661 C C . THR A 1 83 ? 2.684 1.170 5.939 1.00 94.75 83 THR A C 1
ATOM 663 O O . THR A 1 83 ? 2.070 1.179 7.003 1.00 94.75 83 THR A O 1
ATOM 666 N N . ARG A 1 84 ? 3.467 0.141 5.592 1.00 93.88 84 ARG A N 1
ATOM 667 C CA . ARG A 1 84 ? 3.708 -1.006 6.475 1.00 93.88 84 ARG A CA 1
ATOM 668 C C . ARG A 1 84 ? 4.334 -0.598 7.807 1.00 93.88 84 ARG A C 1
ATOM 670 O O . ARG A 1 84 ? 3.961 -1.169 8.825 1.00 93.88 84 ARG A O 1
ATOM 677 N N . ALA A 1 85 ? 5.248 0.373 7.829 1.00 95.56 85 ALA A N 1
ATOM 678 C CA . ALA A 1 85 ? 5.821 0.863 9.084 1.00 95.56 85 ALA A CA 1
ATOM 679 C C . ALA A 1 85 ? 4.747 1.472 10.008 1.00 95.56 85 ALA A C 1
ATOM 681 O O . ALA A 1 85 ? 4.791 1.242 11.213 1.00 95.56 85 ALA A O 1
ATOM 682 N N . ILE A 1 86 ? 3.742 2.161 9.447 1.00 97.06 86 ILE A N 1
ATOM 683 C CA . ILE A 1 86 ? 2.581 2.686 10.193 1.00 97.06 86 ILE A CA 1
ATOM 684 C C . ILE A 1 86 ? 1.783 1.530 10.812 1.00 97.06 86 ILE A C 1
ATOM 686 O O . ILE A 1 86 ? 1.524 1.525 12.014 1.00 97.06 86 ILE A O 1
ATOM 690 N N . MET A 1 87 ? 1.446 0.511 10.015 1.00 97.19 87 MET A N 1
ATOM 691 C CA . MET A 1 87 ? 0.690 -0.658 10.489 1.00 97.19 87 MET A CA 1
ATOM 692 C C . MET A 1 87 ? 1.453 -1.432 11.571 1.00 97.19 87 MET A C 1
ATOM 694 O O . MET A 1 87 ? 0.886 -1.772 12.606 1.00 97.19 87 MET A O 1
ATOM 698 N N . GLN A 1 88 ? 2.763 -1.629 11.388 1.00 96.19 88 GLN A N 1
ATOM 699 C CA . GLN A 1 88 ? 3.638 -2.251 12.386 1.00 96.19 88 GLN A CA 1
ATOM 700 C C . GLN A 1 88 ? 3.694 -1.446 13.685 1.00 96.19 88 GLN A C 1
ATOM 702 O O . GLN A 1 88 ? 3.648 -2.033 14.764 1.00 96.19 88 GLN A O 1
ATOM 707 N N . ARG A 1 89 ? 3.750 -0.111 13.601 1.00 97.00 89 ARG A N 1
ATOM 708 C CA . ARG A 1 89 ? 3.747 0.773 14.773 1.00 97.00 89 ARG A CA 1
ATOM 709 C C . ARG A 1 89 ? 2.436 0.707 15.564 1.00 97.00 89 ARG A C 1
ATOM 711 O O . ARG A 1 89 ? 2.468 0.868 16.785 1.00 97.00 89 ARG A O 1
ATOM 718 N N . LEU A 1 90 ? 1.316 0.447 14.888 1.00 96.19 90 LEU A N 1
ATOM 719 C CA . LEU A 1 90 ? 0.008 0.182 15.501 1.00 96.19 90 LEU A CA 1
ATOM 720 C C . LEU A 1 90 ? -0.155 -1.271 15.988 1.00 96.19 90 LEU A C 1
ATOM 722 O O . LEU A 1 90 ? -1.136 -1.570 16.660 1.00 96.19 90 LEU A O 1
ATOM 726 N N . GLY A 1 91 ? 0.773 -2.175 15.657 1.00 96.69 91 GLY A N 1
ATOM 727 C CA . GLY A 1 91 ? 0.648 -3.606 15.955 1.00 96.69 91 GLY A CA 1
ATOM 728 C C . GLY A 1 91 ? -0.389 -4.331 15.090 1.00 96.69 91 GLY A C 1
ATOM 729 O O . GLY A 1 91 ? -0.900 -5.374 15.491 1.00 96.69 91 GLY A O 1
ATOM 730 N N . LEU A 1 92 ? -0.715 -3.783 13.917 1.00 96.62 92 LEU A N 1
ATOM 731 C CA . LEU A 1 92 ? -1.750 -4.289 13.019 1.00 96.62 92 LEU A CA 1
ATOM 732 C C . LEU A 1 92 ? -1.160 -5.097 11.858 1.00 96.62 92 LEU A C 1
ATOM 734 O O . LEU A 1 92 ? -0.044 -4.851 11.395 1.00 96.62 92 LEU A O 1
ATOM 738 N N . SER A 1 93 ? -1.940 -6.056 11.359 1.00 92.62 93 SER A N 1
ATOM 739 C CA . SER A 1 93 ? -1.635 -6.777 10.122 1.00 92.62 93 SER A CA 1
ATOM 740 C C . SER A 1 93 ? -1.815 -5.873 8.901 1.00 92.62 93 SER A C 1
ATOM 742 O O . SER A 1 93 ? -2.633 -4.959 8.914 1.00 92.62 93 SER A O 1
ATOM 744 N N . CYS A 1 94 ? -1.059 -6.134 7.833 1.00 92.25 94 CYS A N 1
ATOM 745 C CA . CYS A 1 94 ? -1.183 -5.402 6.575 1.00 92.25 94 CYS A CA 1
ATOM 746 C C . CYS A 1 94 ? -0.967 -6.306 5.361 1.00 92.25 94 CYS A C 1
ATOM 748 O O . CYS A 1 94 ? -0.208 -7.281 5.420 1.00 92.25 94 CYS A O 1
ATOM 750 N N . THR A 1 95 ? -1.567 -5.927 4.242 1.00 90.69 95 THR A N 1
ATOM 751 C CA . THR A 1 95 ? -1.436 -6.615 2.961 1.00 90.69 95 THR A CA 1
ATOM 752 C C . THR A 1 95 ? -0.177 -6.163 2.215 1.00 90.69 95 THR A C 1
ATOM 754 O O . THR A 1 95 ? 0.309 -5.043 2.367 1.00 90.69 95 THR A O 1
ATOM 757 N N . LEU A 1 96 ? 0.386 -7.047 1.386 1.00 86.19 96 LEU A N 1
ATOM 758 C CA . LEU A 1 96 ? 1.619 -6.771 0.645 1.00 86.19 96 LEU A CA 1
ATOM 759 C C . LEU A 1 96 ? 1.409 -5.853 -0.582 1.00 86.19 96 LEU A C 1
ATOM 761 O O . LEU A 1 96 ? 2.257 -5.001 -0.843 1.00 86.19 96 LEU A O 1
ATOM 765 N N . LEU A 1 97 ? 0.311 -6.023 -1.335 1.00 85.25 97 LEU A N 1
ATOM 766 C CA . LEU A 1 97 ? -0.024 -5.233 -2.543 1.00 85.25 97 LEU A CA 1
ATOM 767 C C . LEU A 1 97 ? -1.420 -4.581 -2.491 1.00 85.25 97 LEU A C 1
ATOM 769 O O . LEU A 1 97 ? -1.811 -3.901 -3.436 1.00 85.25 97 LEU A O 1
ATOM 773 N N . GLY A 1 98 ? -2.161 -4.828 -1.413 1.00 89.00 98 GLY A N 1
ATOM 774 C CA . GLY A 1 98 ? -3.559 -4.446 -1.263 1.00 89.00 98 GLY A CA 1
ATOM 775 C C . GLY A 1 98 ? -3.757 -3.105 -0.574 1.00 89.00 98 GLY A C 1
ATOM 776 O O . GLY A 1 98 ? -2.802 -2.433 -0.176 1.00 89.00 98 GLY A O 1
ATOM 777 N N . ILE A 1 99 ? -5.027 -2.741 -0.436 1.00 95.19 99 ILE A N 1
ATOM 778 C CA . ILE A 1 99 ? -5.467 -1.575 0.321 1.00 95.19 99 ILE A CA 1
ATOM 779 C C . ILE A 1 99 ? -6.198 -2.064 1.568 1.00 95.19 99 ILE A C 1
ATOM 781 O O . ILE A 1 99 ? -7.196 -2.773 1.472 1.00 95.19 99 ILE A O 1
ATOM 785 N N . ASP A 1 100 ? -5.723 -1.646 2.732 1.00 96.50 100 ASP A N 1
ATOM 786 C CA . ASP A 1 100 ? -6.308 -1.994 4.021 1.00 96.50 100 ASP A CA 1
ATOM 787 C C . ASP A 1 100 ? -7.078 -0.797 4.599 1.00 96.50 100 ASP A C 1
ATOM 789 O O . ASP A 1 100 ? -6.822 0.361 4.254 1.00 96.50 100 ASP A O 1
ATOM 793 N N . ALA A 1 101 ? -8.026 -1.063 5.493 1.00 97.19 101 ALA A N 1
ATOM 794 C CA . ALA A 1 101 ? -8.818 -0.042 6.167 1.00 97.19 101 ALA A CA 1
ATOM 795 C C . ALA A 1 101 ? -8.646 -0.133 7.684 1.00 97.19 101 ALA A C 1
ATOM 797 O O . ALA A 1 101 ? -8.850 -1.193 8.282 1.00 97.19 101 ALA A O 1
ATOM 798 N N . VAL A 1 102 ? -8.322 1.001 8.304 1.00 97.31 102 VAL A N 1
ATOM 799 C CA . VAL A 1 102 ? -8.145 1.142 9.751 1.00 97.31 102 VAL A CA 1
ATOM 800 C C . VAL A 1 102 ? -9.126 2.174 10.293 1.00 97.31 102 VAL A C 1
ATOM 802 O O . VAL A 1 102 ? -9.210 3.292 9.789 1.00 97.31 102 VAL A O 1
ATOM 805 N N . TYR A 1 103 ? -9.850 1.818 11.348 1.00 96.38 103 TYR A N 1
ATOM 806 C CA . TYR A 1 103 ? -10.747 2.713 12.076 1.00 96.38 103 TYR A CA 1
ATOM 807 C C . TYR A 1 103 ? -10.557 2.487 13.573 1.00 96.38 103 TYR A C 1
ATOM 809 O O . TYR A 1 103 ? -10.453 1.344 14.009 1.00 96.38 103 TYR A O 1
ATOM 817 N N . LYS A 1 104 ? -10.452 3.563 14.364 1.00 96.00 104 LYS A N 1
ATOM 818 C CA . LYS A 1 104 ? -10.160 3.486 15.813 1.00 96.00 104 LYS A CA 1
ATOM 819 C C . LYS A 1 104 ? -8.925 2.640 16.157 1.00 96.00 104 LYS A C 1
ATOM 821 O O . LYS A 1 104 ? -8.907 1.934 17.158 1.00 96.00 104 LYS A O 1
ATOM 826 N N . LYS A 1 105 ? -7.885 2.734 15.320 1.00 94.94 105 LYS A N 1
ATOM 827 C CA . LYS A 1 105 ? -6.633 1.961 15.442 1.00 94.94 105 LYS A CA 1
ATOM 828 C C . LYS A 1 105 ? -6.835 0.438 15.384 1.00 94.94 105 LYS A C 1
ATOM 830 O O . LYS A 1 105 ? -5.970 -0.305 15.830 1.00 94.94 105 LYS A O 1
ATOM 835 N N . GLU A 1 106 ? -7.925 -0.019 14.773 1.00 96.25 106 GLU A N 1
ATOM 836 C CA . GLU A 1 106 ? -8.185 -1.427 14.478 1.00 96.25 106 GLU A CA 1
ATOM 837 C C . GLU A 1 106 ? -8.371 -1.636 12.976 1.00 96.25 106 GLU A C 1
ATOM 839 O O . GLU A 1 106 ? -8.889 -0.771 12.266 1.00 96.25 106 GLU A O 1
ATOM 844 N N . VAL A 1 107 ? -7.954 -2.801 12.481 1.00 97.00 107 VAL A N 1
ATOM 845 C CA . VAL A 1 107 ? -8.199 -3.195 11.091 1.00 97.00 107 VAL A CA 1
ATOM 846 C C . VAL A 1 107 ? -9.664 -3.578 10.935 1.00 97.00 107 VAL A C 1
ATOM 848 O O . VAL A 1 107 ? -10.133 -4.522 11.566 1.00 97.00 107 VAL A O 1
ATOM 851 N N . ILE A 1 108 ? -10.368 -2.886 10.044 1.00 96.00 108 ILE A N 1
ATOM 852 C CA . ILE A 1 108 ? -11.758 -3.204 9.686 1.00 96.00 108 ILE A CA 1
ATOM 853 C C . ILE A 1 108 ? -11.878 -3.880 8.315 1.00 96.00 108 ILE A C 1
ATOM 855 O O . ILE A 1 108 ? -12.966 -4.302 7.925 1.00 96.00 108 ILE A O 1
ATOM 859 N N . GLY A 1 109 ? -10.769 -3.992 7.581 1.00 95.88 109 GLY A N 1
ATOM 860 C CA . GLY A 1 109 ? -10.688 -4.724 6.324 1.00 95.88 109 GLY A CA 1
ATOM 861 C C . GLY A 1 109 ? -9.259 -4.801 5.792 1.00 95.88 109 GLY A C 1
ATOM 862 O O . GLY A 1 109 ? -8.486 -3.859 5.959 1.00 95.88 109 GLY A O 1
ATOM 863 N N . LEU A 1 110 ? -8.926 -5.925 5.160 1.00 95.31 110 LEU A N 1
ATOM 864 C CA . LEU A 1 110 ? -7.641 -6.178 4.504 1.00 95.31 110 LEU A CA 1
ATOM 865 C C . LEU A 1 110 ? -7.877 -6.472 3.023 1.00 95.31 110 LEU A C 1
ATOM 867 O O . LEU A 1 110 ? -8.887 -7.090 2.692 1.00 95.31 110 LEU A O 1
ATOM 871 N N . ASP A 1 111 ? -6.937 -6.063 2.172 1.00 93.75 111 ASP A N 1
ATOM 872 C CA . ASP A 1 111 ? -6.944 -6.320 0.721 1.00 93.75 111 ASP A CA 1
ATOM 873 C C . ASP A 1 111 ? -8.282 -5.974 0.040 1.00 93.75 111 ASP A C 1
ATOM 875 O O . ASP A 1 111 ? -8.861 -6.752 -0.719 1.00 93.75 111 ASP A O 1
ATOM 879 N N . LEU A 1 112 ? -8.813 -4.796 0.366 1.00 95.19 112 LEU A N 1
ATOM 880 C CA . LEU A 1 112 ? -10.141 -4.370 -0.047 1.00 95.19 112 LEU A CA 1
ATOM 881 C C . LEU A 1 112 ? -10.174 -3.957 -1.518 1.00 95.19 112 LEU A C 1
ATOM 883 O O . LEU A 1 112 ? -9.354 -3.171 -2.000 1.00 95.19 112 LEU A O 1
ATOM 887 N N . SER A 1 113 ? -11.210 -4.413 -2.215 1.00 94.69 113 SER A N 1
ATOM 888 C CA . SER A 1 113 ? -11.559 -3.919 -3.544 1.00 94.69 113 SER A CA 1
ATOM 889 C C . SER A 1 113 ? -12.170 -2.515 -3.491 1.00 94.69 113 SER A C 1
ATOM 891 O O . SER A 1 113 ? -12.706 -2.075 -2.471 1.00 94.69 113 SER A O 1
ATOM 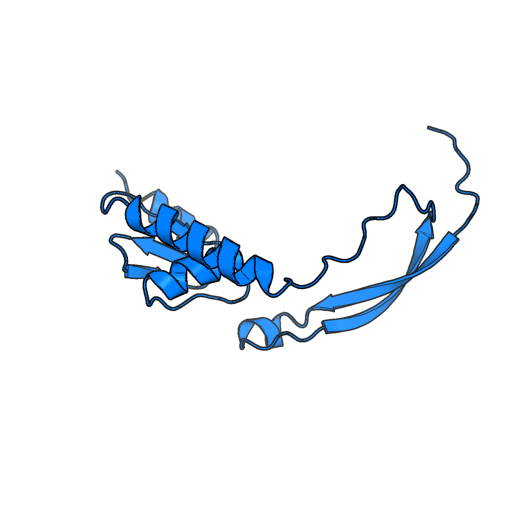893 N N . GLU A 1 114 ? -12.193 -1.828 -4.636 1.00 94.56 114 GLU A N 1
ATOM 894 C CA . GLU A 1 114 ? -12.865 -0.529 -4.796 1.00 94.56 114 GLU A CA 1
ATOM 895 C C . GLU A 1 114 ? -14.310 -0.558 -4.272 1.00 94.56 114 GLU A C 1
ATOM 897 O O . GLU A 1 114 ? -14.728 0.318 -3.515 1.00 94.56 114 GLU A O 1
ATOM 902 N N . ARG A 1 115 ? -15.076 -1.598 -4.625 1.00 95.50 115 ARG A N 1
ATOM 903 C CA . ARG A 1 115 ? -16.478 -1.729 -4.209 1.00 95.50 115 ARG A CA 1
ATOM 904 C C . ARG A 1 115 ? -16.617 -1.843 -2.692 1.00 95.50 115 ARG A C 1
ATOM 906 O O . ARG A 1 115 ? -17.614 -1.381 -2.143 1.00 95.50 115 ARG A O 1
ATOM 913 N N . GLU A 1 116 ? -15.674 -2.492 -2.019 1.00 95.31 116 GLU A N 1
ATOM 914 C CA . GLU A 1 116 ? -15.682 -2.628 -0.560 1.00 95.31 116 GLU A CA 1
ATOM 915 C C . GLU A 1 116 ? -15.278 -1.323 0.119 1.00 95.31 116 GLU A C 1
ATOM 917 O O . GLU A 1 116 ? -15.983 -0.879 1.023 1.00 95.31 116 GLU A O 1
ATOM 922 N N . LEU A 1 117 ? -14.239 -0.650 -0.380 1.00 94.88 117 LEU A N 1
ATOM 923 C CA . LEU A 1 117 ? -13.833 0.676 0.093 1.00 94.88 117 LEU A CA 1
ATOM 924 C C . LEU A 1 117 ? -14.972 1.693 -0.038 1.00 94.88 117 LEU A C 1
ATOM 926 O O . LEU A 1 117 ? -15.292 2.392 0.921 1.00 94.88 117 LEU A O 1
ATOM 930 N N . LEU A 1 118 ? -15.658 1.722 -1.184 1.00 94.88 118 LEU A N 1
ATOM 931 C CA . LEU A 1 118 ? -16.809 2.600 -1.396 1.00 94.88 118 LEU A CA 1
ATOM 932 C C . LEU A 1 118 ? -17.951 2.311 -0.418 1.00 94.88 118 LEU A C 1
ATOM 934 O O . LEU A 1 118 ? -18.625 3.241 0.009 1.00 94.88 118 LEU A O 1
ATOM 938 N N . LYS A 1 119 ? -18.175 1.051 -0.022 1.00 94.19 119 LYS A N 1
ATOM 939 C CA . LYS A 1 119 ? -19.167 0.724 1.019 1.00 94.19 119 LYS A CA 1
ATOM 940 C C . LYS A 1 119 ? -18.755 1.239 2.398 1.00 94.19 119 LYS A C 1
ATOM 942 O O . LYS A 1 119 ? -19.635 1.569 3.185 1.00 94.19 119 LYS A O 1
ATOM 947 N N . LEU A 1 120 ? -17.457 1.271 2.704 1.00 91.94 120 LEU A N 1
ATOM 948 C CA . LEU A 1 120 ? -16.949 1.806 3.970 1.00 91.94 120 LEU A CA 1
ATOM 949 C C . LEU A 1 120 ? -17.076 3.331 4.026 1.00 91.94 120 LEU A C 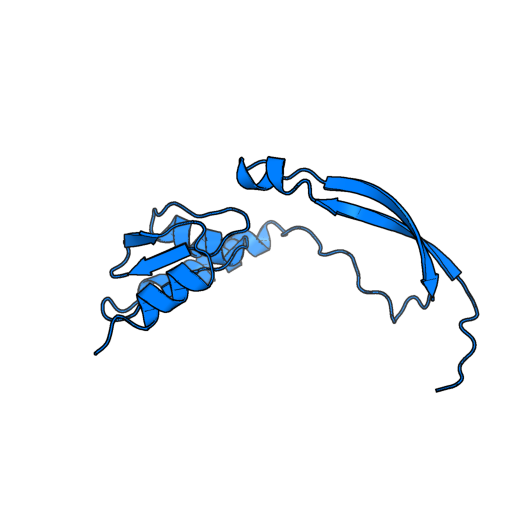1
ATOM 951 O O . LEU A 1 120 ? -17.486 3.860 5.052 1.00 91.94 120 LEU A O 1
ATOM 955 N N . VAL A 1 121 ? -16.782 4.018 2.920 1.00 89.12 121 VAL A N 1
ATOM 956 C CA . VAL A 1 121 ? -16.861 5.485 2.832 1.00 89.12 121 VAL A CA 1
ATOM 957 C C . VAL A 1 121 ? -18.311 5.972 2.725 1.00 89.12 121 VAL A C 1
ATOM 959 O O . VAL A 1 121 ? -18.676 6.957 3.352 1.00 89.12 121 VAL A O 1
ATOM 962 N N . ASN A 1 122 ? -19.169 5.262 1.987 1.00 84.12 122 ASN A N 1
ATOM 963 C CA . ASN A 1 122 ? -20.576 5.641 1.794 1.00 84.12 122 ASN A CA 1
ATOM 964 C C . ASN A 1 122 ? -21.509 5.147 2.910 1.00 84.12 122 ASN A C 1
ATOM 966 O O . ASN A 1 122 ? -22.726 5.155 2.735 1.00 84.12 122 ASN A O 1
ATOM 970 N N . LYS A 1 123 ? -20.974 4.700 4.052 1.00 63.12 123 LYS A N 1
ATOM 971 C CA . LYS A 1 123 ? -21.791 4.310 5.211 1.00 63.12 123 LYS A CA 1
ATOM 972 C C . LYS A 1 123 ? -22.425 5.495 5.951 1.00 63.12 123 LYS A C 1
ATOM 974 O O . LYS A 1 123 ? -23.086 5.277 6.960 1.00 63.12 123 LYS A O 1
ATOM 979 N N . GLU A 1 124 ? -22.296 6.708 5.423 1.00 51.19 124 GLU A N 1
ATOM 980 C CA . GLU A 1 124 ? -23.088 7.859 5.841 1.00 51.19 124 GLU A CA 1
ATOM 981 C C . GLU A 1 124 ? -24.218 8.144 4.847 1.00 51.19 124 GLU A C 1
ATOM 983 O O . GLU A 1 124 ? -24.009 8.736 3.786 1.00 51.19 124 GLU A O 1
ATOM 988 N N . LYS A 1 125 ? -25.424 7.705 5.221 1.00 38.78 125 LYS A N 1
ATOM 989 C CA . LYS A 1 125 ? -26.637 8.531 5.285 1.00 38.78 125 LYS A CA 1
ATOM 990 C C . LYS A 1 125 ? -27.674 7.863 6.179 1.00 38.78 125 LYS A C 1
ATOM 992 O O . LYS A 1 125 ? -27.986 6.679 5.925 1.00 38.78 125 LYS A O 1
#

Secondary structure (DSSP, 8-state):
-------EEEEEEEEE-HHHHHTT---EEEEEEEEEE--GGGSPPP-PPPPHHHHHHHHHHHHHHHHS--TTSEEEE-SSHHHHHHHHHTT----SSS-EEEETTEEEESS--HHHHHHHHTT--

Foldseek 3Di:
DDDPLPDKDKDWDKDFPVVCQQVVHTDIDGPDIDIDRDDPVPDDDDDDPDDPVVLVVLLVLLVVVLVPDDQVDKDKQAADPSSVSNCVVLVHDAGHGAIWIDHSSYTPGYRDDPVRVCCVVVVDD